Protein AF-A0A8J4CSQ3-F1 (afdb_monomer_lite)

Foldseek 3Di:
DVVLVVLVVVLVVLVVVLVVLVVVLVPDPDPVSVVVSVVVSVVSVVVSVVSVVVSVVVVVVVVVVVVVVVVVVVVVVVVVVVVVVVVVVVVVVVVVVVVVVVVVVVVVVVVVVVCVVVPPPPPPPPDPDDDPPPDDPDPPDDPPPPDPPPDDPDDPPDPPPPDDDPDPDDD

Radius of gyration: 46.5 Å; chains: 1; bounding box: 95×37×118 Å

Organism: NCBI:txid1737510

Secondary structure (DSSP, 8-state):
-HHHHHHHHHHHHHHHHHHHHHHHHHH--SHHHHHHHHHHHHHHHHHHHHHHHHHHHHHHHHHHHHHHHHHHHHHHHHHHHHHHHHHHHHHHHHHHHHHHHHHHHHHHHHHHHHHHHTT--------S--------TT--S------------PPPP--------------

Structure (mmCIF, N/CA/C/O backbone):
data_AF-A0A8J4CSQ3-F1
#
_entry.id   AF-A0A8J4CSQ3-F1
#
loop_
_atom_site.group_PDB
_atom_site.id
_atom_site.type_symbol
_atom_site.label_atom_id
_atom_site.label_alt_id
_atom_site.label_comp_id
_atom_site.label_asym_id
_atom_site.label_entity_id
_atom_site.label_seq_id
_atom_site.pdbx_PDB_ins_code
_atom_site.Cartn_x
_atom_site.Cartn_y
_atom_site.Cartn_z
_atom_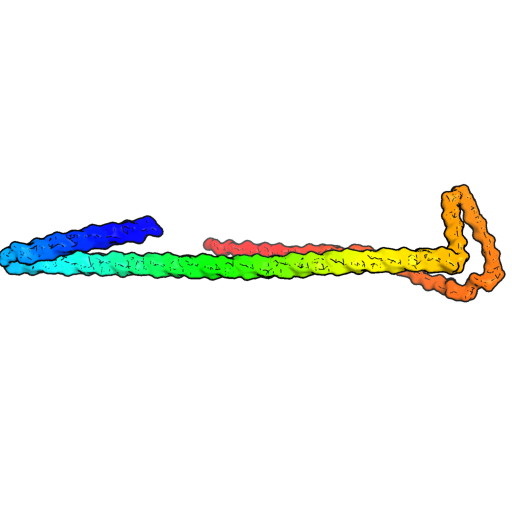site.occupancy
_atom_site.B_iso_or_equiv
_atom_site.auth_seq_id
_atom_site.auth_comp_id
_atom_site.auth_asym_id
_atom_site.auth_atom_id
_atom_site.pdbx_PDB_model_num
ATOM 1 N N . MET A 1 1 ? 3.602 -4.381 8.122 1.00 84.12 1 MET A N 1
ATOM 2 C CA . MET A 1 1 ? 2.737 -5.581 8.155 1.00 84.12 1 MET A CA 1
ATOM 3 C C . MET A 1 1 ? 2.607 -6.136 9.566 1.00 84.12 1 MET A C 1
ATOM 5 O O . MET A 1 1 ? 1.492 -6.147 10.058 1.00 84.12 1 MET A O 1
ATOM 9 N N . GLU A 1 2 ? 3.703 -6.475 10.258 1.00 93.62 2 GLU A N 1
ATOM 10 C CA . GLU A 1 2 ? 3.648 -7.006 11.640 1.00 93.62 2 GLU A CA 1
ATOM 11 C C . GLU A 1 2 ? 2.852 -6.129 12.622 1.00 93.62 2 GLU A C 1
ATOM 13 O O . GLU A 1 2 ? 2.110 -6.633 13.461 1.00 93.62 2 GLU A O 1
ATOM 18 N N . GLU A 1 3 ? 2.961 -4.804 12.507 1.00 92.69 3 GLU A N 1
ATOM 19 C CA . GLU A 1 3 ? 2.213 -3.893 13.376 1.00 92.69 3 GLU A CA 1
ATOM 20 C C . GLU A 1 3 ? 0.701 -3.886 13.128 1.00 92.69 3 GLU A C 1
ATOM 22 O O . GLU A 1 3 ? -0.050 -3.623 14.063 1.00 92.69 3 GLU A O 1
ATOM 27 N N . ILE A 1 4 ? 0.259 -4.143 11.892 1.00 93.44 4 ILE A N 1
ATOM 28 C CA . ILE A 1 4 ? -1.170 -4.220 11.554 1.00 93.44 4 ILE A CA 1
ATOM 29 C C . ILE A 1 4 ? -1.734 -5.515 12.119 1.00 93.44 4 ILE A C 1
ATOM 31 O O . ILE A 1 4 ? -2.702 -5.468 12.864 1.00 93.44 4 ILE A O 1
ATOM 35 N N . GLU A 1 5 ? -1.052 -6.642 11.900 1.00 96.31 5 GLU A N 1
ATOM 36 C CA . GLU A 1 5 ? -1.453 -7.926 12.488 1.00 96.31 5 GLU A CA 1
ATOM 37 C C . GLU A 1 5 ? -1.521 -7.860 14.019 1.00 96.31 5 GLU A C 1
ATOM 39 O O . GLU A 1 5 ? -2.375 -8.480 14.652 1.00 96.31 5 GLU A O 1
ATOM 44 N N . LYS A 1 6 ? -0.611 -7.104 14.644 1.0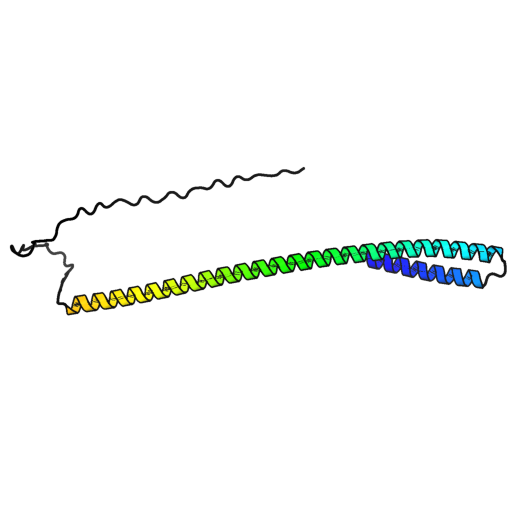0 97.00 6 LYS A N 1
ATOM 45 C CA . LYS A 1 6 ? -0.647 -6.873 16.088 1.00 97.00 6 LYS A CA 1
ATOM 46 C C . LYS A 1 6 ? -1.896 -6.092 16.505 1.00 97.00 6 LYS A C 1
ATOM 48 O O . LYS A 1 6 ? -2.526 -6.489 17.480 1.00 97.00 6 LYS A O 1
ATOM 53 N N . LEU A 1 7 ? -2.254 -5.030 15.782 1.00 95.56 7 LEU A N 1
ATOM 54 C CA . LEU A 1 7 ? -3.469 -4.251 16.048 1.00 95.56 7 LEU A CA 1
ATOM 55 C C . LEU A 1 7 ? -4.736 -5.080 15.819 1.00 95.56 7 LEU A C 1
ATOM 57 O O . LEU A 1 7 ? -5.633 -5.051 16.650 1.00 95.56 7 LEU A O 1
ATOM 61 N N . GLU A 1 8 ? -4.793 -5.883 14.758 1.00 96.38 8 GLU A N 1
ATOM 62 C CA . GLU A 1 8 ? -5.924 -6.780 14.485 1.00 96.38 8 GLU A CA 1
ATOM 63 C C . GLU A 1 8 ? -6.148 -7.788 15.619 1.00 96.38 8 GLU A C 1
ATOM 65 O O . GLU A 1 8 ? -7.288 -8.044 16.019 1.00 96.38 8 GLU A O 1
ATOM 70 N N . ARG A 1 9 ? -5.062 -8.338 16.182 1.00 97.50 9 ARG A N 1
ATOM 71 C CA . ARG A 1 9 ? -5.139 -9.207 17.367 1.00 97.50 9 ARG A CA 1
ATOM 72 C C . ARG A 1 9 ? -5.650 -8.442 18.587 1.00 97.50 9 ARG A C 1
ATOM 74 O O . ARG A 1 9 ? -6.545 -8.938 19.257 1.00 97.50 9 ARG A O 1
ATOM 81 N N . GLN A 1 10 ? -5.142 -7.232 18.839 1.00 96.88 10 GLN A N 1
ATOM 82 C CA . GLN A 1 10 ? -5.600 -6.392 19.955 1.00 96.88 10 GLN A CA 1
ATOM 83 C C . GLN A 1 10 ? -7.092 -6.050 19.848 1.00 96.88 10 GLN A C 1
ATOM 85 O O . GLN A 1 10 ? -7.826 -6.216 20.822 1.00 96.88 10 GLN A O 1
ATOM 90 N N . ILE A 1 11 ? -7.561 -5.685 18.652 1.00 96.81 11 ILE A N 1
ATOM 91 C CA . ILE A 1 11 ? -8.978 -5.431 18.373 1.00 96.81 11 ILE A CA 1
ATOM 92 C C . ILE A 1 11 ? -9.803 -6.696 18.634 1.00 96.81 11 ILE A C 1
ATOM 94 O O . ILE A 1 11 ? -10.816 -6.634 19.330 1.00 96.81 11 ILE A O 1
ATOM 98 N N . SER A 1 12 ? -9.349 -7.851 18.140 1.00 97.88 12 SER A N 1
ATOM 99 C CA . SER A 1 12 ? -10.033 -9.136 18.345 1.00 97.88 12 SER A CA 1
ATOM 100 C C . SER A 1 12 ? -10.144 -9.506 19.831 1.00 97.88 12 SER A C 1
ATOM 102 O O . SER A 1 12 ? -11.203 -9.946 20.288 1.00 97.88 12 SER A O 1
ATOM 104 N N . ASP A 1 13 ? -9.077 -9.287 20.602 1.00 97.81 13 ASP A N 1
ATOM 105 C CA . ASP A 1 13 ? -9.055 -9.524 22.046 1.00 97.81 13 ASP A CA 1
ATOM 106 C C . ASP A 1 13 ? -10.014 -8.568 22.779 1.00 97.81 13 ASP A C 1
ATOM 108 O O . ASP A 1 13 ? -10.816 -9.002 23.613 1.00 97.81 13 ASP A O 1
ATOM 112 N N . LEU A 1 14 ? -10.011 -7.274 22.429 1.00 97.12 14 LEU A N 1
ATOM 113 C CA . LEU A 1 14 ? -10.936 -6.285 22.993 1.00 97.12 14 LEU A CA 1
ATOM 114 C C . LEU A 1 14 ? -12.398 -6.612 22.679 1.00 97.12 14 LEU A C 1
ATOM 116 O O . LEU A 1 14 ? -13.254 -6.492 23.560 1.00 97.12 14 LEU A O 1
ATOM 120 N N . GLU A 1 15 ? -12.701 -7.051 21.458 1.00 97.44 15 GLU A N 1
ATOM 121 C CA . GLU A 1 15 ? -14.042 -7.498 21.084 1.00 97.44 15 GLU A CA 1
ATOM 122 C C . GLU A 1 15 ? -14.506 -8.673 21.943 1.00 97.44 15 GLU A C 1
ATOM 124 O O . GLU A 1 15 ? -15.636 -8.671 22.445 1.00 97.44 15 GLU A O 1
ATOM 129 N N . ALA A 1 16 ? -13.643 -9.672 22.145 1.00 98.12 16 ALA A N 1
ATOM 130 C CA . ALA A 1 16 ? -13.951 -10.818 22.990 1.00 98.12 16 ALA A CA 1
ATOM 131 C C . ALA A 1 16 ? -14.222 -10.382 24.439 1.00 98.12 16 ALA A C 1
ATOM 133 O O . ALA A 1 16 ? -15.213 -10.798 25.048 1.00 98.12 16 ALA A O 1
ATOM 134 N N . GLU A 1 17 ? -13.399 -9.482 24.978 1.00 97.56 17 GLU A N 1
ATOM 135 C CA . GLU A 1 17 ? -13.597 -8.927 26.313 1.00 97.56 17 GLU A CA 1
ATO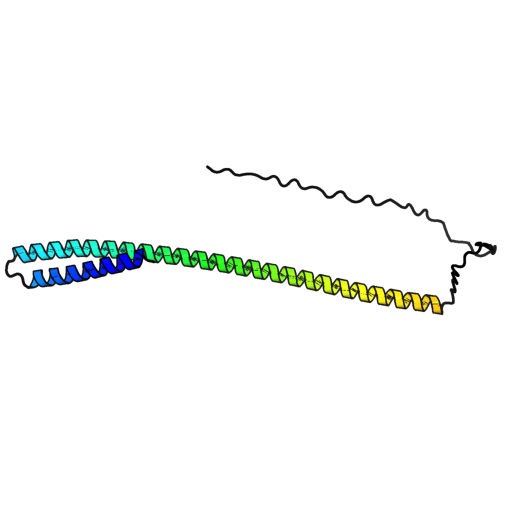M 136 C C . GLU A 1 17 ? -14.910 -8.139 26.444 1.00 97.56 17 GLU A C 1
ATOM 138 O O . GLU A 1 17 ? -15.599 -8.254 27.462 1.00 97.56 17 GLU A O 1
ATOM 143 N N . ILE A 1 18 ? -15.273 -7.343 25.435 1.00 97.50 18 ILE A N 1
ATOM 144 C CA . ILE A 1 18 ? -16.536 -6.594 25.398 1.00 97.50 18 ILE A CA 1
ATOM 145 C C . ILE A 1 18 ? -17.726 -7.553 25.396 1.00 97.50 18 ILE A C 1
ATOM 147 O O . ILE A 1 18 ? -18.680 -7.330 26.147 1.00 97.50 18 ILE A O 1
ATOM 151 N N . ARG A 1 19 ? -17.671 -8.641 24.616 1.00 97.88 19 ARG A N 1
ATOM 152 C CA . ARG A 1 19 ? -18.729 -9.666 24.588 1.00 97.88 19 ARG A CA 1
ATOM 153 C C . ARG A 1 19 ? -18.924 -10.301 25.965 1.00 97.88 19 ARG A C 1
ATOM 155 O O . ARG A 1 19 ? -20.053 -10.378 26.444 1.00 97.88 19 ARG A O 1
ATOM 162 N N . VAL A 1 20 ? -17.835 -10.677 26.642 1.00 98.06 20 VAL A N 1
ATOM 163 C CA . VAL A 1 20 ? -17.894 -11.247 28.002 1.00 98.06 20 VAL A CA 1
ATOM 164 C C . VAL A 1 20 ? -18.480 -10.251 29.006 1.00 98.06 20 VAL A C 1
ATOM 166 O O . VAL A 1 20 ? -19.320 -10.624 29.824 1.00 98.06 20 VAL A O 1
ATOM 169 N N . LEU A 1 21 ? -18.060 -8.983 28.966 1.00 96.75 21 LEU A N 1
ATOM 170 C CA . LEU A 1 21 ? -18.590 -7.958 29.871 1.00 96.75 21 LEU A CA 1
ATOM 171 C C . LEU A 1 21 ? -20.061 -7.640 29.607 1.00 96.75 21 LEU A C 1
ATOM 173 O O . LEU A 1 21 ? -20.806 -7.401 30.554 1.00 96.75 21 LEU A O 1
ATOM 177 N N . SER A 1 22 ? -20.480 -7.667 28.344 1.00 95.88 22 SER A N 1
ATOM 178 C CA . SER A 1 22 ? -21.876 -7.457 27.963 1.00 95.88 22 SER A CA 1
ATOM 179 C C . SER A 1 22 ? -22.758 -8.586 28.499 1.00 95.88 22 SER A C 1
ATOM 181 O O . SER A 1 22 ? -23.759 -8.309 29.151 1.00 95.88 22 SER A O 1
ATOM 183 N N . ALA A 1 23 ? -22.322 -9.844 28.366 1.00 97.19 23 ALA A N 1
ATOM 184 C CA . ALA A 1 23 ? -23.023 -10.989 28.951 1.00 97.19 23 ALA A CA 1
ATOM 185 C C . ALA A 1 23 ? -23.132 -10.889 30.486 1.00 97.19 23 ALA A C 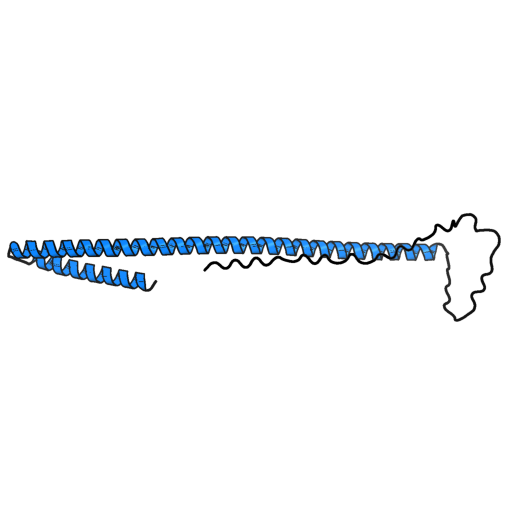1
ATOM 187 O O . ALA A 1 23 ? -24.193 -11.143 31.052 1.00 97.19 23 ALA A O 1
ATOM 188 N N . LYS A 1 24 ? -22.064 -10.447 31.170 1.00 96.50 24 LYS A N 1
ATOM 189 C CA . LYS A 1 24 ? -22.098 -10.190 32.624 1.00 96.50 24 LYS A CA 1
ATOM 190 C C . LYS A 1 24 ? -23.064 -9.065 33.002 1.00 96.50 24 LYS A C 1
ATOM 192 O O . LYS A 1 24 ? -23.732 -9.154 34.028 1.00 96.50 24 LYS A O 1
ATOM 197 N N . ALA A 1 25 ? -23.153 -8.017 32.183 1.00 95.25 25 ALA A N 1
ATOM 198 C CA . ALA A 1 25 ? -24.103 -6.927 32.391 1.00 95.25 25 ALA A CA 1
ATOM 199 C C . ALA A 1 25 ? -25.558 -7.405 32.268 1.00 95.25 25 ALA A C 1
ATOM 201 O O . ALA A 1 25 ? -26.438 -6.891 32.956 1.00 95.25 25 ALA A O 1
ATOM 202 N N . GLU A 1 26 ? -25.818 -8.368 31.385 1.00 95.38 26 GLU A N 1
ATOM 203 C CA . GLU A 1 26 ? -27.146 -8.947 31.181 1.00 95.38 26 GLU A CA 1
ATOM 204 C C . GLU A 1 26 ? -27.540 -9.903 32.309 1.00 95.38 26 GLU A C 1
ATOM 206 O O . GLU A 1 26 ? -28.688 -9.869 32.750 1.00 95.38 26 GLU A O 1
ATOM 211 N N . SER A 1 27 ? -26.593 -10.701 32.814 1.00 96.31 27 SER A N 1
ATOM 212 C CA . SER A 1 27 ? -26.852 -11.679 33.875 1.00 96.31 27 SER A CA 1
ATOM 213 C C . SER A 1 27 ? -26.878 -11.094 35.290 1.00 96.31 27 SER A C 1
ATOM 215 O O . SER A 1 27 ? -27.300 -11.786 36.209 1.00 96.31 27 SER A O 1
ATOM 217 N N . ALA A 1 28 ? -26.388 -9.869 35.505 1.00 96.00 28 ALA A N 1
ATOM 218 C CA . ALA A 1 28 ? -26.434 -9.229 36.820 1.00 96.00 28 ALA A CA 1
ATOM 219 C C . ALA A 1 28 ? -27.892 -9.008 37.267 1.00 96.00 28 ALA A C 1
ATOM 221 O O . ALA A 1 28 ? -28.727 -8.584 36.470 1.00 96.00 28 ALA A O 1
ATOM 222 N N . GLU A 1 29 ? -28.219 -9.264 38.532 1.00 95.25 29 GLU A N 1
ATOM 223 C CA . GLU A 1 29 ? -29.550 -8.962 39.085 1.00 95.25 29 GLU A CA 1
ATOM 224 C C . GLU A 1 29 ? -29.606 -7.519 39.608 1.00 95.25 29 GLU A C 1
ATOM 226 O O . GLU A 1 29 ? -30.561 -6.785 39.331 1.00 95.25 29 GLU A O 1
ATOM 231 N N . ASP A 1 30 ? -28.523 -7.074 40.251 1.00 96.75 30 ASP A N 1
ATOM 232 C CA . ASP A 1 30 ? -28.413 -5.757 40.867 1.00 96.75 30 ASP A CA 1
ATOM 233 C C . ASP A 1 30 ? -28.291 -4.622 39.844 1.00 96.75 30 ASP A C 1
ATOM 235 O O . ASP A 1 30 ? -27.500 -4.642 38.894 1.00 96.75 30 ASP A O 1
ATOM 239 N N . THR A 1 31 ? -29.082 -3.567 40.051 1.00 95.38 31 THR A N 1
ATOM 240 C CA . THR A 1 31 ? -29.123 -2.422 39.126 1.00 95.38 31 THR A CA 1
ATOM 241 C C . THR A 1 31 ? -27.831 -1.601 39.120 1.00 95.38 31 THR A C 1
ATOM 243 O O . THR A 1 31 ? -27.513 -0.975 38.105 1.00 95.38 31 THR A O 1
ATOM 246 N N . GLU A 1 32 ? -27.077 -1.606 40.221 1.00 96.25 32 GLU A N 1
ATOM 247 C CA . GLU A 1 32 ? -25.787 -0.918 40.326 1.00 96.25 32 GLU A CA 1
ATOM 248 C C . GLU A 1 32 ? -24.700 -1.650 39.536 1.00 96.25 32 GLU A C 1
ATOM 250 O O . GLU A 1 32 ? -24.018 -1.024 38.720 1.00 96.25 32 GLU A O 1
ATOM 255 N N . ASP A 1 33 ? -24.633 -2.978 39.654 1.00 94.62 33 ASP A N 1
ATOM 256 C CA . ASP A 1 33 ? -23.719 -3.816 38.875 1.00 94.62 33 ASP A CA 1
ATOM 257 C C . ASP A 1 33 ? -23.978 -3.681 37.373 1.00 94.62 33 ASP A C 1
ATOM 259 O O . ASP A 1 33 ? -23.043 -3.497 36.588 1.00 94.62 33 ASP A O 1
ATOM 263 N N . LYS A 1 34 ? -25.250 -3.650 36.951 1.00 96.12 34 LYS A N 1
ATOM 264 C CA . LYS A 1 34 ? -25.603 -3.368 35.547 1.00 96.12 34 LYS A CA 1
ATOM 265 C C . LYS A 1 34 ? -25.036 -2.039 35.063 1.00 96.12 34 LYS A C 1
ATOM 267 O O . LYS A 1 34 ? -24.504 -1.966 33.954 1.00 96.12 34 LYS A O 1
ATOM 272 N N . LYS A 1 35 ? -25.157 -0.974 35.864 1.00 96.88 35 LYS A N 1
ATOM 273 C CA . LYS A 1 35 ? -24.606 0.347 35.516 1.00 96.88 35 LYS A CA 1
ATOM 274 C C . LYS A 1 35 ? -23.082 0.298 35.433 1.00 96.88 35 LYS A C 1
ATOM 276 O O . LYS A 1 35 ? -22.521 0.855 34.489 1.00 96.88 35 LYS A O 1
ATOM 281 N N . TYR A 1 36 ? -22.430 -0.398 36.364 1.00 97.25 36 TYR A N 1
ATOM 282 C CA . TYR A 1 36 ? -20.981 -0.576 36.371 1.00 97.25 36 TYR A CA 1
ATOM 283 C C . TYR A 1 36 ? -20.485 -1.294 35.109 1.00 97.25 36 TYR A C 1
ATOM 285 O O . TYR A 1 36 ? -19.633 -0.759 34.395 1.00 97.25 36 TYR A O 1
ATOM 293 N N . TYR A 1 37 ? -21.056 -2.456 34.773 1.00 96.19 37 TYR A N 1
ATOM 294 C CA . TYR A 1 37 ? -20.653 -3.204 33.581 1.00 96.19 37 TYR A CA 1
ATOM 295 C C . TYR A 1 37 ? -20.932 -2.431 32.292 1.00 96.19 37 TYR A C 1
ATOM 297 O O . TYR A 1 37 ? -20.076 -2.407 31.411 1.00 96.19 37 TYR A O 1
ATOM 305 N N . ARG A 1 38 ? -22.067 -1.725 32.189 1.00 95.75 38 ARG A N 1
ATOM 306 C CA . ARG A 1 38 ? -22.355 -0.855 31.034 1.00 95.75 38 ARG A CA 1
ATOM 307 C C . ARG A 1 38 ? -21.313 0.250 30.875 1.00 95.75 38 ARG A C 1
ATOM 309 O O . ARG A 1 38 ? -20.819 0.461 29.772 1.00 95.75 38 ARG A O 1
ATOM 316 N N . ALA A 1 39 ? -20.938 0.923 31.962 1.00 97.62 39 ALA A N 1
ATOM 317 C CA . ALA A 1 39 ? -19.895 1.946 31.921 1.00 97.62 39 ALA A CA 1
ATOM 318 C C . ALA A 1 39 ? -18.531 1.362 31.513 1.00 97.62 39 ALA A C 1
ATOM 320 O O . ALA A 1 39 ? -17.772 2.004 30.786 1.00 97.62 39 ALA A O 1
ATOM 321 N N . LEU A 1 40 ? -18.219 0.139 31.952 1.00 97.00 40 LEU A N 1
ATOM 322 C CA . LEU A 1 40 ? -16.989 -0.551 31.573 1.00 97.00 40 LEU A CA 1
ATOM 323 C C . LEU A 1 40 ? -16.992 -0.965 30.092 1.00 97.00 40 LEU A C 1
ATOM 325 O O . LEU A 1 40 ? -15.976 -0.794 29.422 1.00 97.00 40 LEU A O 1
ATOM 329 N N . VAL A 1 41 ? -18.123 -1.453 29.574 1.00 97.19 41 VAL A N 1
ATOM 330 C CA . VAL A 1 41 ? -18.311 -1.763 28.147 1.00 97.19 41 VAL A CA 1
ATOM 331 C C . VAL A 1 41 ? -18.114 -0.511 27.296 1.00 97.19 41 VAL A C 1
ATOM 333 O O . VAL A 1 41 ? -17.341 -0.561 26.346 1.00 97.19 41 VAL A O 1
ATOM 336 N N . LEU A 1 42 ? -18.711 0.626 27.674 1.00 97.19 42 LEU A N 1
ATOM 337 C CA . LEU A 1 42 ? -18.522 1.899 26.963 1.00 97.19 42 LEU A CA 1
ATOM 338 C C . LEU A 1 42 ? -17.045 2.309 26.905 1.00 97.19 42 LEU A C 1
ATOM 340 O O . LEU A 1 42 ? -16.524 2.577 25.829 1.00 97.19 42 LEU A O 1
ATOM 344 N N . LYS A 1 43 ? -16.327 2.244 28.034 1.00 97.75 43 LYS A N 1
ATOM 345 C CA . LYS A 1 43 ? -14.884 2.544 28.063 1.00 97.75 43 LYS A CA 1
ATOM 346 C C . LYS A 1 43 ? -14.059 1.629 27.158 1.00 97.75 43 LYS A C 1
ATOM 348 O O . LYS A 1 43 ? -13.032 2.063 26.639 1.00 97.75 43 LYS A O 1
ATOM 353 N N . LYS A 1 44 ? -14.444 0.356 27.018 1.00 97.19 44 LYS A N 1
ATOM 354 C CA . LYS A 1 44 ? -13.756 -0.576 26.113 1.00 97.19 44 LYS A CA 1
ATOM 355 C C . LYS A 1 44 ? -14.125 -0.337 24.653 1.00 97.19 44 LYS A C 1
ATOM 357 O O . LYS A 1 44 ? -13.231 -0.401 23.820 1.00 97.19 44 LYS A O 1
ATOM 362 N N . LEU A 1 45 ? -15.379 -0.002 24.355 1.00 96.75 45 LEU A N 1
ATOM 363 C CA . LEU A 1 45 ? -15.800 0.412 23.014 1.00 96.75 45 LEU A CA 1
ATOM 364 C C . LEU A 1 45 ? -15.030 1.653 22.551 1.00 96.75 45 LEU A C 1
ATOM 366 O O . LEU A 1 45 ? -14.508 1.653 21.444 1.00 96.75 45 LEU A O 1
ATOM 370 N N . ASP A 1 46 ? -14.852 2.651 23.420 1.00 97.62 46 ASP A N 1
ATOM 371 C CA . ASP A 1 46 ? -14.042 3.836 23.103 1.00 97.62 46 ASP A CA 1
ATOM 372 C C . ASP A 1 46 ? -12.582 3.479 22.778 1.00 97.62 46 ASP A C 1
ATOM 374 O O . ASP A 1 46 ? -11.947 4.123 21.944 1.00 97.62 46 ASP A O 1
ATOM 378 N N . ARG A 1 47 ? -12.016 2.463 23.447 1.00 96.50 47 ARG A N 1
ATOM 379 C CA . ARG A 1 47 ? -10.664 1.964 23.141 1.00 96.50 47 ARG A CA 1
ATOM 380 C C . ARG A 1 47 ? -10.625 1.227 21.808 1.00 96.50 47 ARG A C 1
ATOM 382 O O . ARG A 1 47 ? -9.724 1.488 21.023 1.00 96.50 47 ARG A O 1
ATOM 389 N N . LEU A 1 48 ? -11.604 0.362 21.554 1.00 97.12 48 LEU A N 1
ATOM 390 C CA . LEU A 1 48 ? -11.727 -0.377 20.301 1.00 97.12 48 LEU A CA 1
ATOM 391 C C . LEU A 1 48 ? -11.839 0.578 19.108 1.00 97.12 48 LEU A C 1
ATOM 393 O O . LEU A 1 48 ? -11.142 0.385 18.119 1.00 97.12 48 LEU A O 1
ATOM 397 N N . LEU A 1 49 ? -12.644 1.639 19.223 1.00 97.31 49 LEU A N 1
ATOM 398 C CA . LEU A 1 49 ? -12.770 2.657 18.176 1.00 97.31 49 LEU A CA 1
ATOM 399 C C . LEU A 1 49 ? -11.427 3.330 17.872 1.00 97.31 49 LEU A C 1
ATOM 401 O O . LEU A 1 49 ? -11.051 3.437 16.711 1.00 97.31 49 LEU A O 1
ATOM 405 N N . LYS A 1 50 ? -10.660 3.703 18.903 1.00 97.31 50 LYS A N 1
ATOM 406 C CA . LYS A 1 50 ? -9.319 4.282 18.716 1.00 97.31 50 LYS A CA 1
ATOM 407 C C . LYS A 1 50 ? -8.348 3.313 18.047 1.00 97.31 50 LYS A C 1
ATOM 409 O O . LYS A 1 50 ? -7.546 3.728 17.220 1.00 97.31 50 LYS A O 1
ATOM 414 N N . GLU A 1 51 ? -8.388 2.033 18.410 1.00 95.88 51 GLU A N 1
ATOM 415 C CA . GLU A 1 51 ? -7.533 1.026 17.773 1.00 95.88 51 GLU A CA 1
ATOM 416 C C . GLU A 1 51 ? -7.923 0.790 16.308 1.00 95.88 51 GLU A C 1
ATOM 418 O O . GLU A 1 51 ? -7.038 0.670 15.461 1.00 95.88 51 GLU A O 1
ATOM 423 N N . GLN A 1 52 ? -9.220 0.805 15.985 1.00 96.44 52 GLN A N 1
ATOM 424 C CA . GLN A 1 52 ? -9.701 0.738 14.602 1.00 96.44 52 GLN A CA 1
ATOM 425 C C . GLN A 1 52 ? -9.293 1.970 13.784 1.00 96.44 52 GLN A C 1
ATOM 427 O O . GLN A 1 52 ? -8.828 1.814 12.659 1.00 96.44 52 GLN A O 1
ATOM 432 N N . GLU A 1 53 ? -9.401 3.180 14.340 1.00 97.44 53 GLU A N 1
ATOM 433 C CA . GLU A 1 53 ? -8.931 4.411 13.685 1.00 97.44 53 GLU A CA 1
ATOM 434 C C . GLU A 1 53 ? -7.432 4.338 13.355 1.00 97.44 53 GLU A C 1
ATOM 436 O O . GLU A 1 53 ? -7.026 4.649 12.235 1.00 97.44 53 GLU A O 1
ATOM 441 N N . LEU A 1 54 ? -6.613 3.854 14.296 1.00 95.88 54 LEU A N 1
ATOM 442 C CA . LEU A 1 54 ? -5.177 3.654 14.079 1.00 95.88 54 LEU A CA 1
ATOM 443 C C . LEU A 1 54 ? -4.881 2.599 13.007 1.00 95.88 54 LEU A C 1
ATOM 445 O O . LEU A 1 54 ? -3.904 2.733 12.269 1.00 95.88 54 LEU A O 1
ATOM 449 N N . LEU A 1 55 ? -5.688 1.538 12.924 1.00 96.44 55 LEU A N 1
ATOM 450 C CA . LEU A 1 55 ? -5.548 0.523 11.882 1.00 96.44 55 LEU A CA 1
ATOM 451 C C . LEU A 1 55 ? -5.824 1.127 10.500 1.00 96.44 55 LEU A C 1
ATOM 453 O O . LEU A 1 55 ? -4.993 0.974 9.606 1.00 96.44 55 LEU A O 1
ATOM 457 N N . VAL A 1 56 ? -6.920 1.878 10.356 1.00 97.25 56 VAL A N 1
ATOM 458 C CA . VAL A 1 56 ? -7.278 2.566 9.103 1.00 97.25 56 VAL A CA 1
ATOM 459 C C . VAL A 1 56 ? -6.178 3.539 8.678 1.00 97.25 56 VAL A C 1
ATOM 461 O O . VAL A 1 56 ? -5.748 3.522 7.527 1.00 97.25 56 VAL A O 1
ATOM 464 N N . GLU A 1 57 ? -5.641 4.333 9.608 1.00 96.88 57 GLU A N 1
ATOM 465 C CA . GLU A 1 57 ? -4.548 5.264 9.309 1.00 96.88 57 GLU A CA 1
ATOM 466 C C . GLU A 1 57 ? -3.293 4.538 8.787 1.00 96.88 57 GLU A C 1
ATOM 468 O O . GLU A 1 57 ? -2.631 4.997 7.848 1.00 96.88 57 GLU A O 1
ATOM 473 N N . LYS A 1 58 ? -2.959 3.375 9.361 1.00 95.69 58 LYS A N 1
ATOM 474 C CA . LYS A 1 58 ? -1.829 2.561 8.891 1.00 95.69 58 LYS A CA 1
ATOM 475 C C . LYS A 1 58 ? -2.077 1.961 7.511 1.00 95.69 58 LYS A C 1
ATOM 477 O O . LYS A 1 58 ? -1.151 1.938 6.698 1.00 95.69 58 LYS A O 1
ATOM 482 N N . GLU A 1 59 ? -3.286 1.490 7.233 1.00 95.25 59 GLU A N 1
ATOM 483 C CA . GLU A 1 59 ? -3.653 0.980 5.910 1.00 95.25 59 GLU A CA 1
ATOM 484 C C . GLU A 1 59 ? -3.583 2.073 4.840 1.00 95.25 59 GLU A C 1
ATOM 486 O O . GLU A 1 59 ? -2.977 1.858 3.787 1.00 95.25 59 GLU A O 1
ATOM 491 N N . ASP A 1 60 ? -4.094 3.270 5.134 1.00 96.69 60 ASP A N 1
ATOM 492 C CA . ASP A 1 60 ? -4.017 4.428 4.241 1.00 96.69 60 ASP A CA 1
ATOM 493 C C . ASP A 1 60 ? -2.567 4.804 3.914 1.00 96.69 60 ASP A C 1
ATOM 495 O O . ASP A 1 60 ? -2.230 5.121 2.769 1.00 96.69 60 ASP A O 1
ATOM 499 N N . ASN A 1 61 ? -1.676 4.748 4.904 1.00 95.75 61 ASN A N 1
ATOM 500 C CA . ASN A 1 61 ? -0.256 5.012 4.686 1.00 95.75 61 ASN A CA 1
ATOM 501 C C . ASN A 1 61 ? 0.397 3.941 3.799 1.00 95.75 61 ASN A C 1
ATOM 503 O O . ASN A 1 61 ? 1.126 4.289 2.868 1.00 95.75 61 ASN A O 1
ATOM 507 N N . LEU A 1 62 ? 0.072 2.659 3.993 1.00 96.00 62 LEU A N 1
ATOM 508 C CA . LEU A 1 62 ? 0.543 1.590 3.105 1.00 96.00 62 LEU A CA 1
ATOM 509 C C . LEU A 1 62 ? 0.011 1.731 1.673 1.00 96.00 62 LEU A C 1
ATOM 511 O O . LEU A 1 62 ? 0.713 1.393 0.717 1.00 96.00 62 LEU A O 1
ATOM 515 N N . LEU A 1 63 ? -1.221 2.212 1.496 1.00 96.50 63 LEU A N 1
ATOM 516 C CA . LEU A 1 63 ? -1.773 2.491 0.171 1.00 96.50 63 LEU A CA 1
ATOM 517 C C . LEU A 1 63 ? -1.005 3.620 -0.522 1.00 96.50 63 LEU A C 1
ATOM 519 O O . LEU A 1 63 ? -0.596 3.450 -1.671 1.00 96.50 63 LEU A O 1
ATOM 523 N N . LYS A 1 64 ? -0.710 4.716 0.187 1.00 97.00 64 LYS A N 1
ATOM 524 C CA . LYS A 1 64 ? 0.117 5.816 -0.343 1.00 97.00 64 LYS A CA 1
ATOM 525 C C . LYS A 1 64 ? 1.510 5.340 -0.758 1.00 97.00 64 LYS A C 1
ATOM 527 O O . LYS A 1 64 ? 1.987 5.705 -1.830 1.00 97.00 64 LYS A O 1
ATOM 532 N N . GLU A 1 65 ? 2.155 4.497 0.047 1.00 96.50 65 GLU A N 1
ATOM 533 C CA . GLU A 1 65 ? 3.454 3.908 -0.305 1.00 96.50 65 GLU A CA 1
ATOM 534 C C . GLU A 1 65 ? 3.368 3.051 -1.575 1.00 96.50 65 GLU A C 1
ATOM 536 O O . GLU A 1 65 ? 4.202 3.177 -2.475 1.00 96.50 65 GLU A O 1
ATOM 541 N N . LYS A 1 66 ? 2.329 2.216 -1.702 1.00 95.88 66 LYS A N 1
ATOM 542 C CA . LYS A 1 66 ? 2.098 1.418 -2.916 1.00 95.88 66 LYS A CA 1
ATOM 543 C C . LYS A 1 66 ? 1.887 2.296 -4.147 1.00 95.88 66 LYS A C 1
ATOM 545 O O . LYS A 1 66 ? 2.431 1.984 -5.204 1.00 95.88 66 LYS A O 1
ATOM 550 N N . GLU A 1 67 ? 1.141 3.389 -4.028 1.00 97.44 67 GLU A N 1
ATOM 551 C CA . GLU A 1 67 ? 0.949 4.340 -5.127 1.00 97.44 67 GLU A CA 1
ATOM 552 C C . GLU A 1 67 ? 2.264 4.991 -5.572 1.00 97.44 67 GLU A C 1
ATOM 554 O O . GLU A 1 67 ? 2.504 5.138 -6.773 1.00 97.44 67 GLU A O 1
ATOM 559 N N . LEU A 1 68 ? 3.133 5.361 -4.627 1.00 97.38 68 LEU A N 1
ATOM 560 C CA . LEU A 1 68 ? 4.460 5.897 -4.940 1.00 97.38 68 LEU A CA 1
ATOM 561 C C . LEU A 1 68 ? 5.316 4.864 -5.682 1.00 97.38 68 LEU A C 1
ATOM 563 O O . LEU A 1 68 ? 5.867 5.179 -6.736 1.00 97.38 68 LEU A O 1
ATOM 567 N N . LEU A 1 69 ? 5.340 3.614 -5.213 1.00 96.69 69 LEU A N 1
ATOM 568 C CA . LEU A 1 69 ? 6.061 2.526 -5.881 1.00 96.69 69 LEU A CA 1
ATOM 569 C C . LEU A 1 69 ? 5.541 2.252 -7.301 1.00 96.69 69 LEU A C 1
ATOM 571 O O . LEU A 1 69 ? 6.316 1.905 -8.195 1.00 96.69 69 LEU A O 1
ATOM 575 N N . VAL A 1 70 ? 4.234 2.392 -7.537 1.00 97.69 70 VAL A N 1
ATOM 576 C CA . VAL A 1 70 ? 3.657 2.274 -8.885 1.00 97.69 70 VAL A CA 1
ATOM 577 C C . VAL A 1 70 ? 4.153 3.409 -9.780 1.00 97.69 70 VAL A C 1
ATOM 579 O O . VAL A 1 70 ? 4.638 3.137 -10.879 1.00 97.69 70 VAL A O 1
ATOM 582 N N . LYS A 1 71 ? 4.126 4.657 -9.299 1.00 96.88 71 LYS A N 1
ATOM 583 C CA . LYS A 1 71 ? 4.641 5.818 -10.046 1.00 96.88 71 LYS A CA 1
ATOM 584 C C . LYS A 1 71 ? 6.124 5.667 -10.390 1.00 96.88 71 LYS A C 1
ATOM 586 O O . LYS A 1 71 ? 6.523 5.957 -11.516 1.00 96.88 71 LYS A O 1
ATOM 591 N N . GLU A 1 72 ? 6.938 5.170 -9.464 1.00 97.00 72 GLU A N 1
ATOM 592 C CA . GLU A 1 72 ? 8.356 4.890 -9.720 1.00 97.00 72 GLU A CA 1
ATOM 593 C C . GLU A 1 72 ? 8.546 3.836 -10.815 1.00 97.00 72 GLU A C 1
ATOM 595 O O . GLU A 1 72 ? 9.338 4.030 -11.739 1.00 97.00 72 GLU A O 1
ATOM 600 N N . LYS A 1 73 ? 7.779 2.739 -10.774 1.00 96.31 73 LYS A N 1
ATOM 601 C CA . LYS A 1 73 ? 7.822 1.709 -11.823 1.00 96.31 73 LYS A CA 1
ATOM 602 C C . LYS A 1 73 ? 7.428 2.260 -13.190 1.00 96.31 73 LYS A C 1
ATOM 604 O O . LYS A 1 73 ? 8.065 1.916 -14.183 1.00 96.31 73 LYS A O 1
ATOM 609 N N . GLU A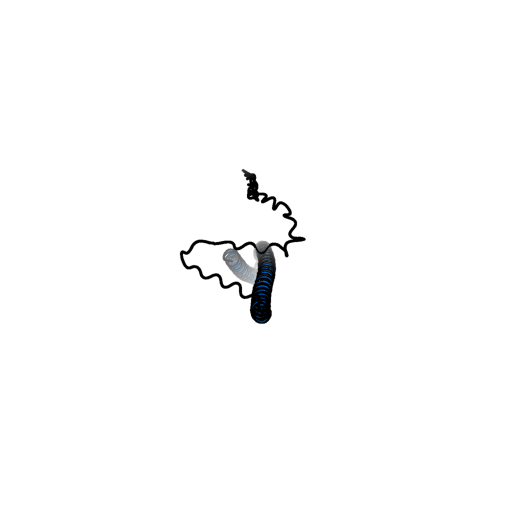 1 74 ? 6.419 3.122 -13.257 1.00 97.44 74 GLU A N 1
ATOM 610 C CA . GLU A 1 74 ? 6.023 3.779 -14.505 1.00 97.44 74 GLU A CA 1
ATOM 611 C C . GLU A 1 74 ? 7.130 4.676 -15.069 1.00 97.44 74 GLU A C 1
ATOM 613 O O . GLU A 1 74 ? 7.365 4.678 -16.279 1.00 97.44 74 GLU A O 1
ATOM 618 N N . LEU A 1 75 ? 7.835 5.424 -14.214 1.00 97.25 75 LEU A N 1
ATOM 619 C CA . LEU A 1 75 ? 8.975 6.242 -14.636 1.00 97.25 75 LEU A CA 1
ATOM 620 C C . LEU A 1 75 ? 10.115 5.373 -15.175 1.00 97.25 75 LEU A C 1
ATOM 622 O O . LEU A 1 75 ? 10.616 5.640 -16.266 1.00 97.25 75 LEU A O 1
ATOM 626 N N . LEU A 1 76 ? 10.453 4.283 -14.482 1.00 96.69 76 LEU A N 1
ATOM 627 C CA . LEU A 1 76 ? 11.470 3.333 -14.942 1.00 96.69 76 LEU A CA 1
ATOM 628 C C . LEU A 1 76 ? 11.102 2.684 -16.284 1.00 96.69 76 LEU A C 1
ATOM 630 O O . LEU A 1 76 ? 11.973 2.455 -17.123 1.00 96.69 76 LEU A O 1
ATOM 634 N N . LEU A 1 77 ? 9.820 2.3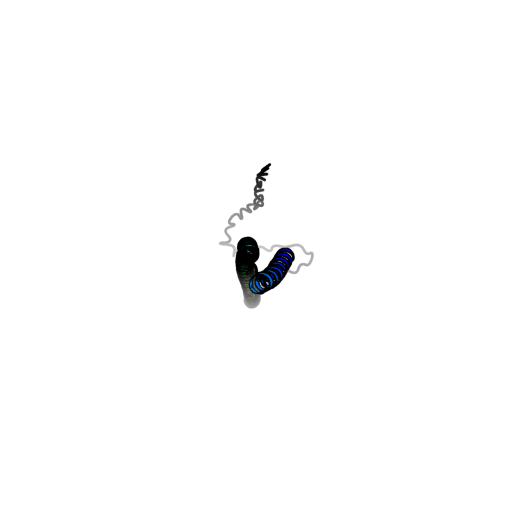86 -16.516 1.00 97.19 77 LEU A N 1
ATOM 635 C CA . LEU A 1 77 ? 9.351 1.879 -17.808 1.00 97.19 77 LEU A CA 1
ATOM 636 C C . LEU A 1 77 ? 9.513 2.928 -18.914 1.00 97.19 77 LEU A C 1
ATOM 638 O O . LEU A 1 77 ? 10.062 2.609 -19.968 1.00 97.19 77 LEU A O 1
ATOM 642 N N . LYS A 1 78 ? 9.135 4.186 -18.658 1.00 96.75 78 LYS A N 1
ATOM 643 C CA . LYS A 1 78 ? 9.337 5.293 -19.611 1.00 96.75 78 LYS A CA 1
ATOM 644 C C . LYS A 1 78 ? 10.814 5.497 -19.947 1.00 96.75 78 LYS A C 1
ATOM 646 O O . LYS A 1 78 ? 11.156 5.710 -21.108 1.00 96.75 78 LYS A O 1
ATOM 651 N N . GLU A 1 79 ? 11.702 5.410 -18.962 1.00 96.62 79 GLU A N 1
ATOM 652 C CA . GLU A 1 79 ? 13.147 5.500 -19.191 1.00 96.62 79 GLU A CA 1
ATOM 653 C C . GLU A 1 79 ? 13.661 4.354 -20.064 1.00 96.62 79 GLU A C 1
ATOM 655 O O . GLU A 1 79 ? 14.389 4.598 -21.029 1.00 96.62 79 GLU A O 1
ATOM 660 N N . LYS A 1 80 ? 13.233 3.116 -19.790 1.00 95.75 80 LYS A N 1
ATOM 661 C CA . LYS A 1 80 ? 13.574 1.952 -20.620 1.00 95.75 80 LYS A CA 1
ATOM 662 C C . LYS A 1 80 ? 13.092 2.115 -22.057 1.00 95.75 80 LYS A C 1
ATOM 664 O O . LYS A 1 80 ? 13.864 1.875 -22.979 1.00 95.75 80 LYS A O 1
ATOM 669 N N . GLU A 1 81 ? 11.864 2.582 -22.269 1.00 96.62 81 GLU A N 1
ATOM 670 C CA . GLU A 1 81 ? 11.351 2.860 -23.615 1.00 96.62 81 GLU A CA 1
ATOM 671 C C . GLU A 1 81 ? 12.189 3.909 -24.356 1.00 96.62 81 GLU A C 1
ATOM 673 O O . GLU A 1 81 ? 12.431 3.787 -25.557 1.00 96.62 81 GLU A O 1
ATOM 678 N N . LEU A 1 82 ? 12.643 4.955 -23.660 1.00 96.31 82 LEU A N 1
ATOM 679 C CA . LEU A 1 82 ? 13.509 5.974 -24.252 1.00 96.31 82 LEU A CA 1
ATOM 680 C C . LEU A 1 82 ? 14.894 5.426 -24.601 1.00 96.31 82 LEU A C 1
ATOM 682 O O . LEU A 1 82 ? 15.453 5.837 -25.618 1.00 96.31 82 LEU A O 1
ATOM 686 N N . LEU A 1 83 ? 15.448 4.528 -23.784 1.00 95.81 83 LEU A N 1
ATOM 687 C CA . LEU A 1 83 ? 16.714 3.854 -24.076 1.00 95.81 83 LEU A CA 1
ATOM 688 C C . LEU A 1 83 ? 16.588 2.955 -25.306 1.00 95.81 83 LEU A C 1
ATOM 690 O O . LEU A 1 83 ? 17.368 3.120 -26.239 1.00 95.81 83 LEU A O 1
ATOM 694 N N . VAL A 1 84 ? 15.547 2.123 -25.375 1.00 96.88 84 VAL A N 1
ATOM 695 C CA . VAL A 1 84 ? 15.276 1.274 -26.548 1.00 96.88 84 VAL A CA 1
ATOM 696 C C . VAL A 1 84 ? 15.139 2.124 -27.813 1.00 96.88 84 VAL A C 1
ATOM 698 O O . VAL A 1 84 ? 15.811 1.872 -28.807 1.00 96.88 84 VAL A O 1
ATOM 701 N N . LYS A 1 85 ? 14.374 3.223 -27.764 1.00 95.94 85 LYS A N 1
ATOM 702 C CA . LYS A 1 85 ? 14.242 4.152 -28.904 1.00 95.94 85 LYS A CA 1
ATOM 703 C C . LYS A 1 85 ? 15.566 4.803 -29.320 1.00 95.94 85 LYS A C 1
ATOM 705 O O . LYS A 1 85 ? 15.707 5.203 -30.477 1.00 95.94 85 LYS A O 1
ATOM 710 N N . LYS A 1 86 ? 16.509 5.007 -28.394 1.00 95.62 86 LYS A N 1
ATOM 711 C CA . LYS A 1 86 ? 17.849 5.523 -28.719 1.00 95.62 86 LYS A CA 1
ATOM 712 C C . LYS A 1 86 ? 18.690 4.443 -29.392 1.00 95.62 86 LYS A C 1
ATOM 714 O O . LYS A 1 86 ? 19.250 4.717 -30.448 1.00 95.62 86 LYS A O 1
ATOM 719 N N . GLU A 1 87 ? 18.707 3.236 -28.838 1.00 95.50 87 GLU A N 1
ATOM 720 C CA . GLU A 1 87 ? 19.429 2.090 -29.397 1.00 95.50 87 GLU A CA 1
ATOM 721 C C . GLU A 1 87 ? 18.934 1.745 -30.809 1.00 95.50 87 GLU A C 1
ATOM 723 O O . GLU A 1 87 ? 19.737 1.608 -31.728 1.00 95.50 87 GLU A O 1
ATOM 728 N N . GLU A 1 88 ? 17.618 1.718 -31.032 1.00 96.00 88 GLU A N 1
ATOM 729 C CA . GLU A 1 88 ? 17.025 1.511 -32.360 1.00 96.00 88 GLU A CA 1
ATOM 730 C C . GLU A 1 88 ? 17.502 2.561 -33.373 1.00 96.00 88 GLU A C 1
ATOM 732 O O . GLU A 1 88 ? 17.875 2.232 -34.501 1.00 96.00 88 GLU A O 1
ATOM 737 N N . LYS A 1 89 ? 17.538 3.842 -32.979 1.00 96.25 89 LYS A N 1
ATOM 738 C CA . LYS A 1 89 ? 18.043 4.919 -33.844 1.00 96.25 89 LYS A CA 1
ATOM 739 C C . LYS A 1 89 ? 19.526 4.754 -34.157 1.00 96.25 89 LYS A C 1
ATOM 741 O O . LYS A 1 89 ? 19.926 5.000 -35.294 1.00 96.25 89 LYS A O 1
ATOM 746 N N . GLU A 1 90 ? 20.334 4.362 -33.177 1.00 96.44 90 GLU A N 1
ATOM 747 C CA . GLU A 1 90 ? 21.764 4.114 -33.369 1.00 96.44 90 GLU A CA 1
ATOM 748 C C . GLU A 1 90 ? 22.009 2.936 -34.319 1.00 96.44 90 GLU A C 1
ATOM 750 O O . GLU A 1 90 ? 22.819 3.054 -35.241 1.00 96.44 90 GLU A O 1
ATOM 755 N N . ILE A 1 91 ? 21.256 1.842 -34.173 1.00 96.25 91 ILE A N 1
ATOM 756 C CA . ILE A 1 91 ? 21.317 0.686 -35.077 1.00 96.25 91 ILE A CA 1
ATOM 757 C C . ILE A 1 91 ? 20.961 1.104 -36.510 1.00 96.25 91 ILE A C 1
ATOM 759 O O . ILE A 1 91 ? 21.725 0.824 -37.435 1.00 96.25 91 ILE A O 1
ATOM 763 N N . LEU A 1 92 ? 19.867 1.850 -36.696 1.00 96.31 92 LEU A N 1
ATOM 764 C CA . LEU A 1 92 ? 19.448 2.341 -38.014 1.00 96.31 92 LEU A CA 1
ATOM 765 C C . LEU A 1 92 ? 20.494 3.257 -38.670 1.00 96.31 92 LEU A C 1
ATOM 767 O O . LEU A 1 92 ? 20.666 3.233 -39.891 1.00 96.31 92 LEU A O 1
ATOM 771 N N . LEU A 1 93 ? 21.198 4.082 -37.889 1.00 96.19 93 LEU A N 1
ATOM 772 C CA . LEU A 1 93 ? 22.296 4.909 -38.402 1.00 96.19 93 LEU A CA 1
ATOM 773 C C . LEU A 1 93 ? 23.484 4.047 -38.846 1.00 96.19 93 LEU A C 1
ATOM 775 O O . LEU A 1 93 ? 24.014 4.257 -39.938 1.00 96.19 93 LEU A O 1
ATOM 779 N N . LEU A 1 94 ? 23.860 3.041 -38.053 1.00 96.19 94 LEU A N 1
ATOM 780 C CA . LEU A 1 94 ? 24.942 2.115 -38.396 1.00 96.19 94 LEU A CA 1
ATOM 781 C C . LEU A 1 94 ? 24.632 1.293 -39.655 1.00 96.19 94 LEU A C 1
ATOM 783 O O . LEU A 1 94 ? 25.539 1.001 -40.437 1.00 96.19 94 LEU A O 1
ATOM 787 N N . GLU A 1 95 ? 23.374 0.915 -39.873 1.00 96.94 95 GLU A N 1
ATOM 788 C CA . GLU A 1 95 ? 22.935 0.237 -41.098 1.00 96.94 95 GLU A CA 1
ATOM 789 C C . GLU A 1 95 ? 23.050 1.146 -42.324 1.00 96.94 95 GLU A C 1
ATOM 791 O O . GLU A 1 95 ? 23.680 0.759 -43.313 1.00 96.94 95 GLU A O 1
ATOM 796 N N . LYS A 1 96 ? 22.561 2.390 -42.231 1.00 96.50 96 LYS A N 1
ATOM 797 C CA . LYS A 1 96 ? 22.709 3.387 -43.304 1.00 96.50 96 LYS A CA 1
ATOM 798 C C . LYS A 1 96 ? 24.174 3.636 -43.661 1.00 96.50 96 LYS A C 1
ATOM 800 O O . LYS A 1 96 ? 24.518 3.681 -44.841 1.00 96.50 96 LYS A O 1
ATOM 805 N N . ASP A 1 97 ? 25.052 3.736 -42.666 1.00 96.44 97 ASP A N 1
ATOM 806 C CA . ASP A 1 97 ? 26.490 3.905 -42.888 1.00 96.44 97 ASP A CA 1
ATOM 807 C C . ASP A 1 97 ? 27.119 2.698 -43.598 1.00 96.44 97 ASP A C 1
ATOM 809 O O . ASP A 1 97 ? 27.973 2.861 -44.478 1.00 96.44 97 ASP A O 1
ATOM 813 N N . LYS A 1 98 ? 26.708 1.471 -43.246 1.00 96.94 98 LYS A N 1
ATOM 814 C CA . LYS A 1 98 ? 27.163 0.249 -43.929 1.00 96.94 98 LYS A CA 1
ATOM 815 C C . LYS A 1 98 ? 26.726 0.240 -45.391 1.00 96.94 98 LYS A C 1
ATOM 817 O O . LYS A 1 98 ? 27.534 -0.115 -46.251 1.00 96.94 98 LYS A O 1
ATOM 822 N N . ASP A 1 99 ? 25.498 0.646 -45.681 1.00 97.06 99 ASP A N 1
ATOM 823 C CA . ASP A 1 99 ? 24.978 0.663 -47.047 1.00 97.06 99 ASP A CA 1
ATOM 824 C C . ASP A 1 99 ? 25.635 1.752 -47.904 1.00 97.06 99 ASP A C 1
ATOM 826 O O . ASP A 1 99 ? 26.071 1.463 -49.020 1.00 97.06 99 ASP A O 1
ATOM 830 N N . LEU A 1 100 ? 25.872 2.945 -47.349 1.00 96.56 100 LEU A N 1
ATOM 831 C CA . LEU A 1 100 ? 26.662 3.993 -48.009 1.00 96.56 100 LEU A CA 1
ATOM 832 C C . LEU A 1 100 ? 28.096 3.534 -48.314 1.00 96.56 100 LEU A C 1
ATOM 834 O O . LEU A 1 100 ? 28.643 3.831 -49.379 1.00 96.56 100 LEU A O 1
ATOM 838 N N . ARG A 1 101 ? 28.740 2.791 -47.402 1.00 95.81 101 ARG A N 1
ATOM 839 C CA . ARG A 1 101 ? 30.076 2.218 -47.649 1.00 95.81 101 ARG A CA 1
ATOM 840 C C . ARG A 1 101 ? 30.053 1.204 -48.792 1.00 95.81 101 ARG A C 1
ATOM 842 O O . ARG A 1 101 ? 30.936 1.256 -49.648 1.00 95.81 101 ARG A O 1
ATOM 849 N N . LYS A 1 102 ? 29.052 0.318 -48.840 1.00 97.06 102 LYS A N 1
ATOM 850 C CA . LYS A 1 102 ? 28.882 -0.644 -49.944 1.00 97.06 102 LYS A CA 1
ATOM 851 C C . LYS A 1 102 ? 28.666 0.069 -51.280 1.00 97.06 102 LYS A C 1
ATOM 853 O O . LYS A 1 102 ? 29.315 -0.283 -52.262 1.00 97.06 102 LYS A O 1
ATOM 858 N N . GLU A 1 103 ? 27.812 1.090 -51.321 1.00 96.69 103 GLU A N 1
ATOM 859 C CA . GLU A 1 103 ? 27.556 1.870 -52.537 1.00 96.69 103 GLU A CA 1
ATOM 860 C C . GLU A 1 103 ? 28.827 2.570 -53.040 1.00 96.69 103 GLU A C 1
ATOM 862 O O . GLU A 1 103 ? 29.167 2.484 -54.223 1.00 96.69 103 GLU A O 1
ATOM 867 N N . ASN A 1 104 ? 29.582 3.202 -52.138 1.00 95.38 104 ASN A N 1
ATOM 868 C CA . ASN A 1 104 ? 30.851 3.844 -52.477 1.00 95.38 104 ASN A CA 1
ATOM 869 C C . ASN A 1 104 ? 31.881 2.844 -53.023 1.00 95.38 104 ASN A C 1
ATOM 871 O O . ASN A 1 104 ? 32.556 3.143 -54.010 1.00 95.38 104 ASN A O 1
ATOM 875 N N . LEU A 1 105 ? 31.974 1.644 -52.440 1.00 95.94 105 LEU A N 1
ATOM 876 C CA . LEU A 1 105 ? 32.837 0.574 -52.950 1.00 95.94 105 LEU A CA 1
ATOM 877 C C . LEU A 1 105 ? 32.430 0.140 -54.365 1.00 95.94 105 LEU A C 1
ATOM 879 O O . LEU A 1 105 ? 33.283 0.062 -55.250 1.00 95.94 105 LEU A O 1
ATOM 883 N N . LEU A 1 106 ? 31.134 -0.070 -54.612 1.00 95.44 106 LEU A N 1
ATOM 884 C CA . LEU A 1 106 ? 30.619 -0.402 -55.946 1.00 95.44 106 LEU A CA 1
ATOM 885 C C . LEU A 1 106 ? 30.902 0.716 -56.960 1.00 95.44 106 LEU A C 1
ATOM 887 O O . LEU A 1 106 ? 31.261 0.447 -58.109 1.00 95.44 106 LEU A O 1
ATOM 891 N N . ARG A 1 107 ? 30.783 1.984 -56.551 1.00 93.31 107 ARG A N 1
ATOM 892 C CA . ARG A 1 107 ? 31.111 3.138 -57.397 1.00 93.31 107 ARG A CA 1
ATOM 893 C C . ARG A 1 107 ? 32.596 3.164 -57.762 1.00 93.31 107 ARG A C 1
ATOM 895 O O . ARG A 1 107 ? 32.916 3.376 -58.930 1.00 93.31 107 ARG A O 1
ATOM 902 N N . LEU A 1 108 ? 33.488 2.906 -56.805 1.00 92.62 108 LEU A N 1
ATOM 903 C CA . LEU A 1 108 ? 34.930 2.804 -57.052 1.00 92.62 108 LEU A CA 1
ATOM 904 C C . LEU A 1 108 ? 35.269 1.646 -58.000 1.00 92.62 108 LEU A C 1
ATOM 906 O O . LEU A 1 108 ? 36.030 1.851 -58.944 1.00 92.62 108 LEU A O 1
ATOM 910 N N . GLN A 1 109 ? 34.656 0.471 -57.825 1.00 92.12 109 GLN A N 1
ATOM 911 C CA . GLN A 1 109 ? 34.825 -0.663 -58.745 1.00 92.12 109 GLN A CA 1
ATOM 912 C C . GLN A 1 109 ? 34.404 -0.305 -60.180 1.00 92.12 109 GLN A C 1
ATOM 914 O O . GLN A 1 109 ? 35.140 -0.572 -61.131 1.00 92.12 109 GLN A O 1
ATOM 919 N N . ARG A 1 110 ? 33.258 0.373 -60.350 1.00 90.12 110 ARG A N 1
ATOM 920 C CA . ARG A 1 110 ? 32.785 0.844 -61.666 1.00 90.12 110 ARG A CA 1
ATOM 921 C C . ARG A 1 110 ? 33.734 1.863 -62.303 1.00 90.12 110 ARG A C 1
ATOM 923 O O . ARG A 1 110 ? 33.924 1.835 -63.518 1.00 90.12 110 ARG A O 1
ATOM 930 N N . LEU A 1 111 ? 34.320 2.766 -61.514 1.00 85.25 111 LEU A N 1
ATOM 931 C CA . LEU A 1 111 ? 35.299 3.741 -62.006 1.00 85.25 111 LEU A CA 1
ATOM 932 C C . LEU A 1 111 ? 36.624 3.074 -62.404 1.00 85.25 111 LEU A C 1
ATOM 934 O O . LEU A 1 111 ? 37.161 3.399 -63.461 1.00 85.25 111 LEU A O 1
ATOM 938 N N . GLY A 1 112 ? 37.106 2.102 -61.624 1.00 80.38 112 GLY A N 1
ATOM 939 C CA . GLY A 1 112 ? 38.292 1.309 -61.963 1.00 80.38 112 GLY A CA 1
ATOM 940 C C . GLY A 1 112 ? 38.129 0.530 -63.273 1.00 80.38 112 GLY A C 1
ATOM 941 O O . GLY A 1 112 ? 39.010 0.573 -64.132 1.00 80.38 112 GLY A O 1
ATOM 942 N N . ALA A 1 113 ? 36.964 -0.092 -63.484 1.00 70.00 113 ALA A N 1
ATOM 943 C CA . ALA A 1 113 ? 36.650 -0.789 -64.734 1.00 70.00 113 ALA A CA 1
ATOM 944 C C . ALA A 1 113 ? 36.636 0.156 -65.954 1.00 70.00 113 ALA A C 1
ATOM 946 O O . ALA A 1 113 ? 37.134 -0.195 -67.023 1.00 70.00 113 ALA A O 1
ATOM 947 N N . ARG A 1 114 ? 36.123 1.386 -65.797 1.00 64.69 114 ARG A N 1
ATOM 948 C CA . ARG A 1 114 ? 36.134 2.404 -66.866 1.00 64.69 114 ARG A CA 1
ATOM 949 C C . ARG A 1 114 ? 37.538 2.923 -67.182 1.00 64.69 114 ARG A C 1
ATOM 951 O O . ARG A 1 114 ? 37.822 3.185 -68.345 1.00 64.69 114 ARG A O 1
ATOM 958 N N . GLY A 1 115 ? 38.413 3.037 -66.181 1.00 60.16 115 GLY A N 1
ATOM 959 C CA . GLY A 1 115 ? 39.820 3.400 -66.382 1.00 60.16 115 GLY A CA 1
ATOM 960 C C . GLY A 1 115 ? 40.590 2.368 -67.214 1.00 60.16 115 GLY A C 1
ATOM 961 O O . GLY A 1 115 ? 41.344 2.753 -68.102 1.00 60.16 115 GLY A O 1
ATOM 962 N N . SER A 1 116 ? 40.333 1.071 -66.995 1.00 58.84 116 SER A N 1
ATOM 963 C CA . SER A 1 116 ? 40.920 -0.009 -67.811 1.00 58.84 116 SER A CA 1
ATOM 964 C C . SER A 1 116 ? 40.388 -0.030 -69.248 1.00 58.84 116 SER A C 1
ATOM 966 O O . SER A 1 116 ? 41.159 -0.230 -70.181 1.00 58.84 116 SER A O 1
ATOM 968 N N . ALA A 1 117 ? 39.091 0.224 -69.457 1.00 57.03 117 ALA A N 1
ATOM 969 C CA . ALA A 1 117 ? 38.497 0.235 -70.798 1.00 57.03 117 ALA A CA 1
ATOM 970 C C . ALA A 1 117 ? 38.915 1.450 -71.652 1.00 57.03 117 ALA A C 1
ATOM 972 O O . ALA A 1 117 ? 38.920 1.368 -72.876 1.00 57.03 117 ALA A O 1
ATOM 973 N N . ALA A 1 118 ? 39.284 2.574 -71.027 1.00 58.25 118 ALA A N 1
ATOM 974 C CA . ALA A 1 118 ? 39.716 3.787 -71.724 1.00 58.25 118 ALA A CA 1
ATOM 975 C C . ALA A 1 118 ? 41.176 3.743 -72.231 1.00 58.25 118 ALA A C 1
ATOM 977 O O . ALA A 1 118 ? 41.659 4.743 -72.759 1.00 58.25 118 ALA A O 1
ATOM 978 N N . GLY A 1 119 ? 41.898 2.626 -72.069 1.00 49.56 119 GLY A N 1
ATOM 979 C CA . GLY A 1 119 ? 43.252 2.459 -72.616 1.00 49.56 119 GLY A CA 1
ATOM 980 C C . GLY A 1 119 ? 44.322 3.355 -71.978 1.00 49.56 119 GLY A C 1
ATOM 981 O O . GLY A 1 119 ? 45.420 3.480 -72.514 1.00 49.56 119 GLY A O 1
ATOM 982 N N . LEU A 1 120 ? 44.035 3.966 -70.823 1.00 52.06 120 LEU A N 1
ATOM 983 C CA . LEU A 1 120 ? 45.023 4.671 -70.005 1.00 52.06 120 LEU A CA 1
ATOM 984 C C . LEU A 1 120 ? 45.855 3.644 -69.222 1.00 52.06 120 LEU A C 1
ATOM 986 O O . LEU A 1 120 ? 45.764 3.540 -68.000 1.00 52.06 120 LEU A O 1
ATOM 990 N N . GLY A 1 121 ? 46.637 2.845 -69.948 1.00 48.75 121 GLY A N 1
ATOM 991 C CA . GLY A 1 121 ? 47.619 1.928 -69.382 1.00 48.75 121 GLY A CA 1
ATOM 992 C C . GLY A 1 121 ? 48.740 2.711 -68.709 1.00 48.75 121 GLY A C 1
ATOM 993 O O . GLY A 1 121 ? 49.746 3.034 -69.331 1.00 48.75 121 GLY A O 1
ATOM 994 N N . VAL A 1 122 ? 48.564 3.042 -67.431 1.00 52.28 122 VAL A N 1
ATOM 995 C CA . VAL A 1 122 ? 49.684 3.407 -66.561 1.00 52.28 122 VAL A CA 1
ATOM 996 C C . VAL A 1 122 ? 50.252 2.096 -66.032 1.00 52.28 122 VAL A C 1
ATOM 998 O O . VAL A 1 122 ? 49.898 1.635 -64.948 1.00 52.28 122 VAL A O 1
ATOM 1001 N N . GLU A 1 123 ? 51.093 1.453 -66.837 1.00 49.06 123 GLU A N 1
ATOM 1002 C CA . GLU A 1 123 ? 51.934 0.350 -66.381 1.00 49.06 123 GLU A CA 1
ATOM 1003 C C . GLU A 1 123 ? 52.967 0.919 -65.402 1.00 49.06 123 GLU A C 1
ATOM 1005 O O . GLU A 1 123 ? 54.040 1.376 -65.784 1.00 49.06 123 GLU A O 1
ATOM 1010 N N . SER A 1 124 ? 52.624 0.955 -64.114 1.00 50.44 124 SER A N 1
ATOM 1011 C CA . SER A 1 124 ? 53.604 1.228 -63.066 1.00 50.44 124 SER A CA 1
ATOM 1012 C C . SER A 1 124 ? 54.287 -0.087 -62.711 1.00 50.44 124 SER A C 1
ATOM 1014 O O . SER A 1 124 ? 53.926 -0.768 -61.751 1.00 50.44 124 SER A O 1
ATOM 1016 N N . THR A 1 125 ? 55.256 -0.485 -63.531 1.00 49.22 125 THR A N 1
ATOM 1017 C CA . THR A 1 125 ? 56.208 -1.525 -63.152 1.00 49.22 125 THR A CA 1
ATOM 1018 C C . THR A 1 125 ? 57.083 -0.960 -62.040 1.00 49.22 125 THR A C 1
ATOM 1020 O O . THR A 1 125 ? 58.050 -0.245 -62.297 1.00 49.22 125 THR A O 1
ATOM 1023 N N . ALA A 1 126 ? 56.744 -1.276 -60.790 1.00 49.53 126 ALA A N 1
ATOM 1024 C CA . ALA A 1 126 ? 57.624 -1.110 -59.637 1.00 49.53 126 ALA A CA 1
ATOM 1025 C C . ALA A 1 126 ? 58.763 -2.147 -59.703 1.00 49.53 126 ALA A C 1
ATOM 1027 O O . ALA A 1 126 ? 58.873 -3.042 -58.873 1.00 49.53 126 ALA A O 1
ATOM 1028 N N . GLY A 1 127 ? 59.575 -2.055 -60.753 1.00 45.00 127 GLY A N 1
ATOM 1029 C CA . GLY A 1 127 ? 60.921 -2.601 -60.806 1.00 45.00 127 GLY A CA 1
ATOM 1030 C C . GLY A 1 127 ? 61.887 -1.476 -60.455 1.00 45.00 127 GLY A C 1
ATOM 1031 O O . GLY A 1 127 ? 61.665 -0.327 -60.826 1.00 45.00 127 GLY A O 1
ATOM 1032 N N . SER A 1 128 ? 62.933 -1.792 -59.707 1.00 54.16 128 SER A N 1
ATOM 1033 C CA . SER A 1 128 ? 64.000 -0.898 -59.249 1.00 54.16 128 SER A CA 1
ATOM 1034 C C . SER A 1 128 ? 64.848 -0.322 -60.400 1.00 54.16 128 SER A C 1
ATOM 1036 O O . SER A 1 128 ? 66.036 -0.622 -60.503 1.00 54.16 128 SER A O 1
ATOM 1038 N N . GLY A 1 129 ? 64.244 0.467 -61.289 1.00 49.75 129 GLY A N 1
ATOM 1039 C CA . GLY A 1 129 ? 64.874 1.040 -62.476 1.00 49.75 129 GLY A CA 1
ATOM 1040 C C . GLY A 1 129 ? 64.602 2.536 -62.593 1.00 49.75 129 GLY A C 1
ATOM 1041 O O . GLY A 1 129 ? 63.497 3.004 -62.326 1.00 49.75 129 GLY A O 1
ATOM 1042 N N . GLU A 1 130 ? 65.639 3.279 -62.964 1.00 47.34 130 GLU A N 1
ATOM 1043 C CA . GLU A 1 130 ? 65.650 4.726 -63.172 1.00 47.34 130 GLU A CA 1
ATOM 1044 C C . GLU A 1 130 ? 64.421 5.244 -63.933 1.00 47.34 130 GLU A C 1
ATOM 1046 O O . GLU A 1 130 ? 64.105 4.810 -65.043 1.00 47.34 130 GLU A O 1
ATOM 1051 N N . PHE A 1 131 ? 63.761 6.252 -63.360 1.00 42.94 131 PHE A N 1
ATOM 1052 C CA . PHE A 1 131 ? 62.719 7.016 -64.038 1.00 42.94 131 PHE A CA 1
ATOM 1053 C C . PHE A 1 131 ? 63.353 7.924 -65.101 1.00 42.94 131 PHE A C 1
ATOM 1055 O O . PHE A 1 131 ? 63.668 9.089 -64.853 1.00 42.94 131 PHE A O 1
ATOM 1062 N N . VAL A 1 132 ? 63.525 7.407 -66.317 1.00 51.66 132 VAL A N 1
ATOM 1063 C CA . VAL A 1 132 ? 63.862 8.239 -67.477 1.00 51.66 132 VAL A CA 1
ATOM 1064 C C . VAL A 1 132 ? 62.577 8.877 -68.005 1.00 51.66 132 VAL A C 1
ATOM 1066 O O . VAL A 1 132 ? 61.863 8.319 -68.839 1.00 51.66 132 VAL A O 1
ATOM 1069 N N . LEU A 1 133 ? 62.277 10.081 -67.517 1.00 45.47 133 LEU A N 1
ATOM 1070 C CA . LEU A 1 133 ? 61.238 10.946 -68.073 1.00 45.47 133 LEU A CA 1
ATOM 1071 C C . LEU A 1 133 ? 61.642 11.393 -69.486 1.00 45.47 133 LEU A C 1
ATOM 1073 O O . LEU A 1 133 ? 62.300 12.416 -69.670 1.00 45.47 133 LEU A O 1
ATOM 1077 N N . ARG A 1 134 ? 61.217 10.657 -70.519 1.00 46.81 134 ARG A N 1
ATOM 1078 C CA . ARG A 1 134 ? 61.220 11.200 -71.884 1.00 46.81 134 ARG A CA 1
ATOM 1079 C C . ARG A 1 134 ? 60.065 12.183 -72.030 1.00 46.81 134 ARG A C 1
ATOM 1081 O O . ARG A 1 134 ? 58.935 11.817 -72.343 1.00 46.81 134 ARG A O 1
ATOM 1088 N N . HIS A 1 135 ? 60.380 13.452 -71.805 1.00 46.09 135 HIS A N 1
ATOM 1089 C CA . HIS A 1 135 ? 59.516 14.579 -72.116 1.00 46.09 135 HIS A CA 1
ATOM 1090 C C . HIS A 1 135 ? 59.177 14.558 -73.617 1.00 46.09 135 HIS A C 1
ATOM 1092 O O . HIS A 1 135 ? 60.048 14.782 -74.455 1.00 46.09 135 HIS A O 1
ATOM 1098 N N . ARG A 1 136 ? 57.911 14.307 -73.980 1.00 45.28 136 ARG A N 1
ATOM 1099 C CA . ARG A 1 136 ? 57.395 14.697 -75.301 1.00 45.28 136 ARG A CA 1
ATOM 1100 C C . ARG A 1 136 ? 57.101 16.203 -75.265 1.00 45.28 136 ARG A C 1
ATOM 1102 O O . ARG A 1 136 ? 56.227 16.614 -74.497 1.00 45.28 136 ARG A O 1
ATOM 1109 N N . PRO A 1 137 ? 57.787 17.041 -76.057 1.00 47.22 137 PRO A N 1
ATOM 1110 C CA . PRO A 1 137 ? 57.429 18.445 -76.186 1.00 47.22 137 PRO A CA 1
ATOM 1111 C C . PRO A 1 137 ? 56.153 18.543 -77.033 1.00 47.22 137 PRO A C 1
ATOM 1113 O O . PRO A 1 137 ? 56.168 18.219 -78.216 1.00 47.22 137 PRO A O 1
ATOM 1116 N N . GLY A 1 138 ? 55.029 18.949 -76.434 1.00 58.41 138 GLY A N 1
ATOM 1117 C CA . GLY A 1 138 ? 53.846 19.323 -77.222 1.00 58.41 138 GLY A CA 1
ATOM 1118 C C . GLY A 1 138 ? 52.481 19.251 -76.539 1.00 58.41 138 GLY A C 1
ATOM 1119 O O . GLY A 1 138 ? 51.565 19.924 -76.997 1.00 58.41 138 GLY A O 1
ATOM 1120 N N . ILE A 1 139 ? 52.311 18.501 -75.445 1.00 56.03 139 ILE A N 1
ATOM 1121 C CA . ILE A 1 139 ? 50.981 18.294 -74.833 1.00 56.03 139 ILE A CA 1
ATOM 1122 C C . ILE A 1 139 ? 51.028 18.588 -73.330 1.00 56.03 139 ILE A C 1
ATOM 1124 O O . ILE A 1 139 ? 50.789 17.724 -72.504 1.00 56.03 139 ILE A O 1
ATOM 1128 N N . CYS A 1 140 ? 51.363 19.827 -72.972 1.00 49.81 140 CYS A N 1
ATOM 1129 C CA . CYS A 1 140 ? 51.161 20.368 -71.623 1.00 49.81 140 CYS A CA 1
ATOM 1130 C C . CYS A 1 140 ? 50.776 21.849 -71.724 1.00 49.81 140 CYS A C 1
ATOM 1132 O O . CYS A 1 140 ? 51.462 22.727 -71.211 1.00 49.81 140 CYS A O 1
ATOM 1134 N N . ARG A 1 141 ? 49.675 22.155 -72.416 1.00 50.06 141 ARG A N 1
ATOM 1135 C CA . ARG A 1 141 ? 48.975 23.432 -72.226 1.00 50.06 141 ARG A CA 1
ATOM 1136 C C . ARG A 1 141 ? 47.783 23.158 -71.317 1.00 50.06 141 ARG A C 1
ATOM 1138 O O . ARG A 1 141 ? 46.755 22.705 -71.798 1.00 50.06 141 ARG A O 1
ATOM 1145 N N . GLY A 1 142 ? 47.937 23.385 -70.010 1.00 53.62 142 GLY A N 1
ATOM 1146 C CA . GLY A 1 142 ? 46.773 23.509 -69.123 1.00 53.62 142 GLY A CA 1
ATOM 1147 C C . GLY A 1 142 ? 46.815 22.820 -67.760 1.00 53.62 142 GLY A C 1
ATOM 1148 O O . GLY A 1 142 ? 45.839 22.950 -67.029 1.00 53.62 142 GLY A O 1
ATOM 1149 N N . ILE A 1 143 ? 47.897 22.147 -67.351 1.00 50.91 143 ILE A N 1
ATOM 1150 C CA . ILE A 1 143 ? 48.041 21.764 -65.933 1.00 50.91 143 ILE A CA 1
ATOM 1151 C C . ILE A 1 143 ? 48.627 22.967 -65.193 1.00 50.91 143 ILE A C 1
ATOM 1153 O O . ILE A 1 143 ? 49.822 23.057 -64.923 1.00 50.91 143 ILE A O 1
ATOM 1157 N N . CYS A 1 144 ? 47.768 23.947 -64.920 1.00 53.25 144 CYS A N 1
ATOM 1158 C CA . CYS A 1 144 ? 48.073 24.996 -63.962 1.00 53.25 144 CYS A CA 1
ATOM 1159 C C . CYS A 1 144 ? 48.279 24.332 -62.598 1.00 53.25 144 CYS A C 1
ATOM 1161 O O . CYS A 1 144 ? 47.324 23.857 -61.983 1.00 53.25 144 CYS A O 1
ATOM 1163 N N . LEU A 1 145 ? 49.529 24.318 -62.138 1.00 48.72 145 LEU A N 1
ATOM 1164 C CA . LEU A 1 145 ? 49.920 24.065 -60.757 1.00 48.72 145 LEU A CA 1
ATOM 1165 C C . LEU A 1 145 ? 49.184 25.058 -59.844 1.00 48.72 145 LEU A C 1
ATOM 1167 O O . LEU A 1 145 ? 49.698 26.124 -59.510 1.00 48.72 145 LEU A O 1
ATOM 1171 N N . ARG A 1 146 ? 47.950 24.739 -59.446 1.00 45.28 146 ARG A N 1
ATOM 1172 C CA . ARG A 1 146 ? 47.341 25.383 -58.283 1.00 45.28 146 ARG A CA 1
ATOM 1173 C C . ARG A 1 146 ? 48.103 24.864 -57.073 1.00 45.28 146 ARG A C 1
ATOM 1175 O O . ARG A 1 146 ? 48.078 23.666 -56.803 1.00 45.28 146 ARG A O 1
ATOM 1182 N N . ARG A 1 147 ? 48.810 25.773 -56.393 1.00 44.41 147 ARG A N 1
ATOM 1183 C CA . ARG A 1 147 ? 49.421 25.560 -55.075 1.00 44.41 147 ARG A CA 1
ATOM 1184 C C . ARG A 1 147 ? 48.456 24.761 -54.199 1.00 44.41 147 ARG A C 1
ATOM 1186 O O . ARG A 1 147 ? 47.410 25.266 -53.801 1.00 44.41 147 ARG A O 1
ATOM 1193 N N . LEU A 1 148 ? 48.809 23.511 -53.928 1.00 49.00 148 LEU A N 1
ATOM 1194 C CA . LEU A 1 148 ? 48.212 22.734 -52.854 1.00 49.00 148 LEU A CA 1
ATOM 1195 C C . LEU A 1 148 ? 48.822 23.256 -51.554 1.00 49.00 148 LEU A C 1
ATOM 1197 O O . LEU A 1 148 ? 49.860 22.776 -51.103 1.00 49.00 148 LEU A O 1
ATOM 1201 N N . ASP A 1 149 ? 48.189 24.276 -50.977 1.00 48.56 149 ASP A N 1
ATOM 1202 C CA . ASP A 1 149 ? 48.455 24.683 -49.602 1.00 48.56 149 ASP A CA 1
ATOM 1203 C C . ASP A 1 149 ? 47.957 23.566 -48.677 1.00 48.56 149 ASP A C 1
ATOM 1205 O O . ASP A 1 149 ? 46.798 23.528 -48.258 1.00 48.56 149 ASP A O 1
ATOM 1209 N N . LEU A 1 150 ? 48.847 22.620 -48.375 1.00 50.41 150 LEU A N 1
ATOM 1210 C CA . LEU A 1 150 ? 48.661 21.616 -47.334 1.00 50.41 150 LEU A CA 1
ATOM 1211 C C . LEU A 1 150 ? 48.639 22.318 -45.969 1.00 50.41 150 LEU A C 1
ATOM 1213 O O . LEU A 1 150 ? 49.627 22.336 -45.230 1.00 50.41 150 LEU A O 1
ATOM 1217 N N . ARG A 1 151 ? 47.492 22.907 -45.614 1.00 45.59 151 ARG A N 1
ATOM 1218 C CA . ARG A 1 151 ? 47.208 23.301 -44.234 1.00 45.59 151 ARG A CA 1
ATOM 1219 C C . ARG A 1 151 ? 47.152 22.031 -43.394 1.00 45.59 151 ARG A C 1
ATOM 1221 O O . ARG A 1 151 ? 46.220 21.237 -43.486 1.00 45.59 151 ARG A O 1
ATOM 1228 N N . LYS A 1 152 ? 48.186 21.845 -42.575 1.00 49.72 152 LYS A N 1
ATOM 1229 C CA . LYS A 1 152 ? 48.214 20.884 -41.474 1.00 49.72 152 LYS A CA 1
ATOM 1230 C C . LYS A 1 152 ? 47.005 21.171 -40.580 1.00 49.72 152 LYS A C 1
ATOM 1232 O O . LYS A 1 152 ? 47.014 22.150 -39.841 1.00 49.72 152 LYS A O 1
ATOM 1237 N N . ASN A 1 153 ? 45.974 20.333 -40.665 1.00 46.94 153 ASN A N 1
ATOM 1238 C CA . ASN A 1 153 ? 44.881 20.317 -39.699 1.00 46.94 153 ASN A CA 1
ATOM 1239 C C . ASN A 1 153 ? 45.441 19.826 -38.362 1.00 46.94 153 ASN A C 1
ATOM 1241 O O . ASN A 1 153 ? 45.510 18.629 -38.077 1.00 46.94 153 ASN A O 1
ATOM 1245 N N . THR A 1 154 ? 45.895 20.779 -37.557 1.00 51.72 154 THR A N 1
ATOM 1246 C CA . THR A 1 154 ? 46.081 20.620 -36.124 1.00 51.72 154 THR A CA 1
ATOM 1247 C C . THR A 1 154 ? 44.751 20.195 -35.508 1.00 51.72 154 THR A C 1
ATOM 1249 O O . THR A 1 154 ? 43.703 20.792 -35.747 1.00 51.72 154 THR A O 1
ATOM 1252 N N . ARG A 1 155 ? 44.808 19.104 -34.743 1.00 51.09 155 ARG A N 1
ATOM 1253 C CA . ARG A 1 155 ? 43.696 18.538 -33.974 1.00 51.09 155 ARG A CA 1
ATOM 1254 C C . ARG A 1 155 ? 42.996 19.637 -33.157 1.00 51.09 155 ARG A C 1
ATOM 1256 O O . ARG A 1 155 ? 43.702 20.368 -32.459 1.00 51.09 155 ARG A O 1
ATOM 1263 N N . PRO A 1 156 ? 41.656 19.727 -33.152 1.00 47.62 156 PRO A N 1
ATOM 1264 C CA . PRO A 1 156 ? 40.970 20.520 -32.147 1.00 47.62 156 PRO A CA 1
ATOM 1265 C C . PRO A 1 156 ? 41.196 19.860 -30.783 1.00 47.62 156 PRO A C 1
ATOM 1267 O O . PRO A 1 156 ? 40.865 18.694 -30.557 1.00 47.62 156 PRO A O 1
ATOM 1270 N N . SER A 1 157 ? 41.835 20.610 -29.893 1.00 48.28 157 SER A N 1
ATOM 1271 C CA . SER A 1 157 ? 41.953 20.310 -28.477 1.00 48.28 157 SER A CA 1
ATOM 1272 C C . SER A 1 157 ? 40.561 20.084 -27.893 1.00 48.28 157 SER A C 1
ATOM 1274 O O . SER A 1 157 ? 39.684 20.943 -27.945 1.00 48.28 157 SER A O 1
ATOM 1276 N N . ILE A 1 158 ? 40.367 18.894 -27.332 1.00 48.84 158 ILE A N 1
ATOM 1277 C CA . ILE A 1 158 ? 39.211 18.543 -26.517 1.00 48.84 158 ILE A CA 1
ATOM 1278 C C . ILE A 1 158 ? 39.146 19.556 -25.370 1.00 48.84 158 ILE A C 1
ATOM 1280 O O . ILE A 1 158 ? 40.013 19.585 -24.494 1.00 48.84 158 ILE A O 1
ATOM 1284 N N . GLN A 1 159 ? 38.119 20.405 -25.398 1.00 44.84 159 GLN A N 1
ATOM 1285 C CA . GLN A 1 159 ? 37.704 21.216 -24.264 1.00 44.84 159 GLN A CA 1
ATOM 1286 C C . GLN A 1 159 ? 37.437 20.279 -23.082 1.00 44.84 159 GLN A C 1
ATOM 1288 O O . GLN A 1 159 ? 36.411 19.603 -23.018 1.00 44.84 159 GLN A O 1
ATOM 1293 N N . ARG A 1 160 ? 38.359 20.261 -22.116 1.00 41.91 160 ARG A N 1
ATOM 1294 C CA . ARG A 1 160 ? 38.063 19.808 -20.757 1.00 41.91 160 ARG A CA 1
ATOM 1295 C C . ARG A 1 160 ? 37.028 20.768 -20.172 1.00 41.91 160 ARG A C 1
ATOM 1297 O O . ARG A 1 160 ? 37.383 21.804 -19.615 1.00 41.91 160 ARG A O 1
ATOM 1304 N N . ARG A 1 161 ? 35.744 20.422 -20.296 1.00 42.31 161 ARG A N 1
ATOM 1305 C CA . ARG A 1 161 ? 34.707 20.929 -19.394 1.00 42.31 161 ARG A CA 1
ATOM 1306 C C . ARG A 1 161 ? 35.095 20.482 -17.988 1.00 42.31 161 ARG A C 1
ATOM 1308 O O . ARG A 1 161 ? 34.999 19.304 -17.656 1.00 42.31 161 ARG A O 1
ATOM 1315 N N . ARG A 1 162 ? 35.593 21.424 -17.186 1.00 42.19 162 ARG A N 1
ATOM 1316 C CA . ARG A 1 162 ? 35.649 21.285 -15.733 1.00 42.19 162 ARG A CA 1
ATOM 1317 C C . ARG A 1 162 ? 34.204 21.145 -15.262 1.00 42.19 162 ARG A C 1
ATOM 1319 O O . ARG A 1 162 ? 33.463 22.122 -15.272 1.00 42.19 162 ARG A O 1
ATOM 1326 N N . PHE A 1 163 ? 33.800 19.927 -14.918 1.00 42.38 163 PHE A N 1
ATOM 1327 C CA . PHE A 1 163 ? 32.628 19.722 -14.086 1.00 42.38 163 PHE A CA 1
ATOM 1328 C C . PHE A 1 163 ? 32.958 20.300 -12.711 1.00 42.38 163 PHE A C 1
ATOM 1330 O O . PHE A 1 163 ? 33.851 19.822 -12.016 1.00 42.38 163 PHE A O 1
ATOM 1337 N N . SER A 1 164 ? 32.287 21.399 -12.387 1.00 40.72 164 SER A N 1
ATOM 1338 C CA . SER A 1 164 ? 32.198 21.933 -11.039 1.00 40.72 164 SER A CA 1
ATOM 1339 C C . SER A 1 164 ? 31.385 20.934 -10.218 1.00 40.72 164 SER A C 1
ATOM 1341 O O . SER A 1 164 ? 30.190 20.754 -10.437 1.00 40.72 164 SER A O 1
ATOM 1343 N N . THR A 1 165 ? 32.063 20.227 -9.323 1.00 43.94 165 THR A N 1
ATOM 1344 C CA . THR A 1 165 ? 31.447 19.506 -8.214 1.00 43.94 165 THR A CA 1
ATOM 1345 C C . THR A 1 165 ? 31.011 20.539 -7.179 1.00 43.94 165 THR A C 1
ATOM 1347 O O . THR A 1 165 ? 31.834 21.015 -6.399 1.00 43.94 165 THR A O 1
ATOM 1350 N N . TYR A 1 166 ? 29.732 20.911 -7.190 1.00 43.84 166 TYR A N 1
ATOM 1351 C CA . TYR A 1 166 ? 29.094 21.482 -6.008 1.00 43.84 166 TYR A CA 1
ATOM 1352 C C . TYR A 1 166 ? 28.777 20.323 -5.066 1.00 43.84 166 TYR A C 1
ATOM 1354 O O . TYR A 1 166 ? 27.833 19.566 -5.279 1.00 43.84 166 TYR A O 1
ATOM 1362 N N . VAL A 1 167 ? 29.631 20.164 -4.060 1.00 45.47 167 VAL A N 1
ATOM 1363 C CA . VAL A 1 167 ? 29.323 19.416 -2.847 1.00 45.47 167 VAL A CA 1
ATOM 1364 C C . VAL A 1 167 ? 28.331 20.276 -2.068 1.00 45.47 167 VAL A C 1
ATOM 1366 O O . VAL A 1 167 ? 28.681 21.348 -1.582 1.00 45.47 167 VAL A O 1
ATOM 1369 N N . VAL A 1 168 ? 27.074 19.843 -2.034 1.00 48.25 168 VAL A N 1
ATOM 1370 C CA . VAL A 1 168 ? 26.070 20.349 -1.098 1.00 48.25 168 VAL A CA 1
ATOM 1371 C C . VAL A 1 168 ? 26.213 19.500 0.159 1.00 48.25 168 VAL A C 1
ATOM 1373 O O . VAL A 1 168 ? 25.676 18.399 0.234 1.00 48.25 168 VAL A O 1
ATOM 1376 N N . GLU A 1 169 ? 27.000 19.985 1.115 1.00 48.34 169 GLU A N 1
ATOM 1377 C CA . GLU A 1 169 ? 26.899 19.545 2.504 1.00 48.34 169 GLU A CA 1
ATOM 1378 C C . GLU A 1 169 ? 25.652 20.209 3.099 1.00 48.34 169 GLU A C 1
ATOM 1380 O O . GLU A 1 169 ? 25.605 21.421 3.303 1.00 48.34 169 GLU A O 1
ATOM 1385 N N . LEU A 1 170 ? 24.612 19.403 3.306 1.00 46.88 170 LEU A N 1
ATOM 1386 C CA . LEU A 1 170 ? 23.521 19.689 4.229 1.00 46.88 170 LEU A CA 1
ATOM 1387 C C . LEU A 1 170 ? 23.754 18.815 5.458 1.00 46.88 170 LEU A C 1
ATOM 1389 O O . LEU A 1 170 ? 23.572 17.597 5.405 1.00 46.88 170 LEU A O 1
ATOM 1393 N N . SER A 1 171 ? 24.188 19.438 6.546 1.00 51.16 171 SER A N 1
ATOM 1394 C CA . SER A 1 171 ? 24.087 18.946 7.922 1.00 51.16 171 SER A CA 1
ATOM 1395 C C . SER A 1 171 ? 24.056 20.151 8.848 1.00 51.16 171 SER A C 1
ATOM 1397 O O . SER A 1 171 ? 24.913 21.042 8.658 1.00 51.16 171 SER A O 1
#

Sequence (171 aa):
MEEIEKLERQISDLEAEIRVLSAKAESAEDTEDKKYYRALVLKKLDRLLKEQELLVEKEDNLLKEKELLVKEKELLLKEKELLVKKEEKEILLLEKDKDLRKENLLRLQRLGARGSAAGLGVESTAGSGEFVLRHRPGICRGICLRRLDLRKNTRPSIQRRRFSTYVVELS

pLDDT: mean 79.96, std 22.42, range [40.72, 98.12]